Protein AF-A0A7V9H7I5-F1 (afdb_monomer_lite)

Ra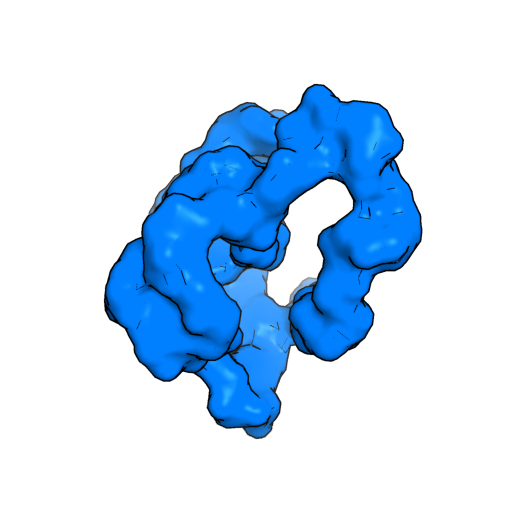dius of gyration: 14.76 Å; chains: 1; bounding box: 35×30×38 Å

Secondary structure (DSSP, 8-state):
-B-STTSSTTHHHHHHHHHHHHHHTT-----B---SSSTHHHHHHTT---------SSSBPPHHHHHHH-S-TTSBSSTTTTSTT-SGGG--HHHHHHHHHHHHHHHHHH--

Structure (mmCIF, N/CA/C/O backbone):
data_AF-A0A7V9H7I5-F1
#
_entry.id   AF-A0A7V9H7I5-F1
#
loop_
_atom_site.group_PDB
_atom_site.id
_atom_site.type_symbol
_atom_site.label_atom_id
_atom_site.label_alt_id
_atom_site.label_comp_id
_atom_site.label_asym_id
_atom_site.label_entity_id
_atom_site.label_seq_id
_atom_site.pdbx_PDB_ins_code
_atom_site.Cartn_x
_atom_site.Cartn_y
_atom_site.Cartn_z
_atom_site.occupancy
_atom_site.B_iso_or_equiv
_atom_site.auth_seq_id
_atom_site.auth_comp_id
_atom_site.auth_asym_id
_atom_site.auth_atom_id
_atom_site.pdbx_PDB_model_num
ATOM 1 N N . VAL A 1 1 ? 2.978 0.592 3.849 1.00 93.06 1 VAL A N 1
ATOM 2 C CA . VAL A 1 1 ? 1.760 1.033 4.567 1.00 93.06 1 VAL A CA 1
ATOM 3 C C . VAL A 1 1 ? 1.809 2.546 4.649 1.00 93.06 1 VAL A C 1
ATOM 5 O O . VAL A 1 1 ? 2.915 3.062 4.788 1.00 93.06 1 VAL A O 1
ATOM 8 N N . TYR A 1 2 ? 0.691 3.248 4.454 1.00 93.88 2 TYR A N 1
ATOM 9 C CA . TYR A 1 2 ? 0.672 4.703 4.632 1.00 93.88 2 TYR A CA 1
ATOM 10 C C . TYR A 1 2 ? 0.998 5.075 6.076 1.00 93.88 2 TYR A C 1
ATOM 12 O O . TYR A 1 2 ? 0.532 4.405 6.994 1.00 93.88 2 TYR A O 1
ATOM 20 N N . ASP A 1 3 ? 1.802 6.125 6.220 1.00 91.56 3 ASP A N 1
ATOM 21 C CA . ASP A 1 3 ? 2.126 6.745 7.503 1.00 91.56 3 ASP A CA 1
ATOM 22 C C . ASP A 1 3 ? 0.858 7.365 8.112 1.00 91.56 3 ASP A C 1
ATOM 24 O O . ASP A 1 3 ? 0.269 8.300 7.556 1.00 91.56 3 ASP A O 1
ATOM 28 N N . GLY A 1 4 ? 0.412 6.789 9.226 1.00 90.50 4 GLY A N 1
ATOM 29 C CA . GLY A 1 4 ? -0.766 7.204 9.967 1.00 90.50 4 GLY A CA 1
ATOM 30 C C . GLY A 1 4 ? -0.535 8.452 10.815 1.00 90.50 4 GLY A C 1
ATOM 31 O O . GLY A 1 4 ? -1.501 9.174 11.068 1.00 90.50 4 GLY A O 1
ATOM 32 N N . ALA A 1 5 ? 0.707 8.757 11.200 1.00 89.56 5 ALA A N 1
ATOM 33 C CA . ALA A 1 5 ? 1.046 9.964 11.954 1.00 89.56 5 ALA A CA 1
ATOM 34 C C . ALA A 1 5 ? 0.913 11.231 11.091 1.00 89.56 5 ALA A C 1
ATOM 36 O O . ALA A 1 5 ? 0.591 12.302 11.600 1.00 89.56 5 ALA A O 1
ATOM 37 N N . ALA A 1 6 ? 1.078 11.097 9.772 1.00 89.25 6 ALA A N 1
ATOM 38 C CA . ALA A 1 6 ? 0.832 12.160 8.795 1.00 89.25 6 ALA A CA 1
ATOM 39 C C . ALA A 1 6 ? -0.658 12.333 8.407 1.00 89.25 6 ALA A C 1
ATOM 41 O O . ALA A 1 6 ? -0.989 13.146 7.534 1.00 89.25 6 ALA A O 1
ATOM 42 N N . GLY A 1 7 ? -1.569 11.544 8.990 1.00 91.19 7 GLY A N 1
ATOM 43 C CA . GLY A 1 7 ? -3.008 11.590 8.718 1.00 91.19 7 GLY A CA 1
ATOM 44 C C . GLY A 1 7 ? -3.830 12.324 9.787 1.00 91.19 7 GLY A C 1
ATOM 45 O O . GLY A 1 7 ? -3.311 12.660 10.849 1.00 91.19 7 GLY A O 1
ATOM 46 N N . PRO A 1 8 ? -5.136 12.565 9.542 1.00 95.69 8 PRO A N 1
ATOM 47 C CA . PRO A 1 8 ? -6.049 13.050 10.576 1.00 95.69 8 PRO A CA 1
ATOM 48 C C . PRO A 1 8 ? -6.082 12.135 11.812 1.00 95.69 8 PRO A C 1
ATOM 50 O O . PRO A 1 8 ? -5.780 10.938 11.685 1.00 95.69 8 PRO A O 1
ATOM 53 N N . PRO A 1 9 ? -6.494 12.651 12.987 1.00 97.56 9 PRO A N 1
ATOM 54 C CA . PRO A 1 9 ? -6.575 11.875 14.223 1.00 97.56 9 PRO A CA 1
ATOM 55 C C . PRO A 1 9 ? -7.284 10.533 14.021 1.00 97.56 9 PRO A C 1
ATOM 57 O O . PRO A 1 9 ? -8.352 10.478 13.429 1.00 97.56 9 PRO A O 1
ATOM 60 N N . GLY A 1 10 ? -6.679 9.442 14.495 1.00 96.62 10 GLY A N 1
ATOM 61 C CA . GLY A 1 10 ? -7.185 8.076 14.305 1.00 96.62 10 GLY A CA 1
ATOM 62 C C . GLY A 1 10 ? -6.562 7.308 13.133 1.00 96.62 10 GLY A C 1
ATOM 63 O O . GLY A 1 10 ? -6.673 6.084 13.103 1.00 96.62 10 GLY A O 1
ATOM 64 N N . SER A 1 11 ? -5.843 7.972 12.221 1.00 97.06 11 SER A N 1
ATOM 65 C CA . SER A 1 11 ? -5.171 7.317 11.082 1.00 97.06 11 SER A CA 1
ATOM 66 C C . SER A 1 11 ? -4.100 6.312 11.532 1.00 97.06 11 SER A C 1
ATOM 68 O O . SER A 1 11 ? -3.976 5.241 10.937 1.00 97.06 11 SER A O 1
ATOM 70 N N . GLN A 1 12 ? -3.412 6.583 12.650 1.00 96.62 12 GLN A N 1
ATOM 71 C CA . GLN A 1 12 ? -2.466 5.640 13.264 1.00 96.62 12 GLN A CA 1
ATOM 72 C C . GLN A 1 12 ? -3.106 4.280 13.576 1.00 96.62 12 GLN A C 1
ATOM 74 O O . GLN A 1 12 ? -2.508 3.244 13.309 1.00 96.62 12 GLN A O 1
ATOM 79 N N . ARG A 1 13 ? -4.360 4.252 14.056 1.00 97.38 13 ARG A N 1
ATOM 80 C CA . ARG A 1 13 ? -5.056 2.983 14.341 1.00 97.38 13 ARG A CA 1
ATOM 81 C C . ARG A 1 13 ? -5.257 2.144 13.079 1.00 97.38 13 ARG A C 1
ATOM 83 O O . ARG A 1 13 ? -5.233 0.917 13.153 1.00 97.38 13 ARG A O 1
ATOM 90 N N . ILE A 1 14 ? -5.460 2.792 11.931 1.00 97.62 14 ILE A N 1
ATOM 91 C CA . ILE A 1 14 ? -5.611 2.112 10.641 1.00 97.62 14 ILE A CA 1
ATOM 92 C C . ILE A 1 14 ? -4.263 1.547 10.190 1.00 97.62 14 ILE A C 1
ATOM 94 O O . ILE A 1 14 ? -4.188 0.387 9.782 1.00 97.62 14 ILE A O 1
ATOM 98 N N . GLU A 1 15 ? -3.192 2.335 10.299 1.00 96.94 15 GLU A N 1
ATOM 99 C CA . GLU A 1 15 ? -1.834 1.860 10.030 1.00 96.94 15 GLU A CA 1
ATOM 100 C C . GLU A 1 15 ? -1.476 0.647 10.903 1.00 96.94 15 GLU A C 1
ATOM 102 O O . GLU A 1 15 ? -1.019 -0.374 10.380 1.00 96.94 15 GLU A O 1
ATOM 107 N N . ASP A 1 16 ? -1.726 0.724 12.210 1.00 97.38 16 ASP A N 1
ATOM 108 C CA . ASP A 1 16 ? -1.426 -0.345 13.162 1.00 97.38 16 ASP A CA 1
ATOM 109 C C . ASP A 1 16 ? -2.192 -1.629 12.827 1.00 97.38 16 ASP A C 1
ATOM 111 O O . ASP A 1 16 ? -1.615 -2.723 12.842 1.00 97.38 16 ASP A O 1
ATOM 115 N N . ALA A 1 17 ? -3.476 -1.506 12.467 1.00 97.94 17 ALA A N 1
ATOM 116 C CA . ALA A 1 17 ? -4.310 -2.631 12.056 1.00 97.94 17 ALA A CA 1
ATOM 117 C C . ALA A 1 17 ? -3.771 -3.312 10.787 1.00 97.94 17 ALA A C 1
ATOM 119 O O . ALA A 1 17 ? -3.678 -4.541 10.735 1.00 97.94 17 ALA A O 1
ATOM 120 N N . LEU A 1 18 ? -3.348 -2.530 9.789 1.00 98.19 18 LEU A N 1
ATOM 121 C CA . LEU A 1 18 ? -2.730 -3.051 8.567 1.00 98.19 18 LEU A CA 1
ATOM 122 C C . LEU A 1 18 ? -1.386 -3.734 8.863 1.00 98.19 18 LEU A C 1
ATOM 124 O O . LEU A 1 18 ? -1.124 -4.842 8.392 1.00 98.19 18 LEU A O 1
ATOM 128 N N . ARG A 1 19 ? -0.532 -3.110 9.682 1.00 97.94 19 ARG A N 1
ATOM 129 C CA . ARG A 1 19 ? 0.774 -3.665 10.078 1.00 97.94 19 ARG A CA 1
ATOM 130 C C . ARG A 1 19 ? 0.661 -4.927 10.919 1.00 97.94 19 ARG A C 1
ATOM 132 O O . ARG A 1 19 ? 1.571 -5.755 10.874 1.00 97.94 19 ARG A O 1
ATOM 139 N N . ALA A 1 20 ? -0.424 -5.092 11.674 1.00 98.00 20 ALA A N 1
ATOM 140 C CA . ALA A 1 20 ? -0.637 -6.269 12.507 1.00 98.00 20 ALA A CA 1
ATOM 141 C C . ALA A 1 20 ? -0.625 -7.563 11.683 1.00 98.00 20 ALA A C 1
ATOM 143 O O . ALA A 1 20 ? -0.009 -8.541 12.111 1.00 98.00 20 ALA A O 1
ATOM 144 N N . TYR A 1 21 ? -1.226 -7.550 10.487 1.00 97.81 21 TYR A N 1
ATOM 145 C CA . TYR A 1 21 ? -1.179 -8.689 9.568 1.00 97.81 21 TYR A CA 1
ATOM 146 C C . TYR A 1 21 ? 0.256 -9.011 9.145 1.00 97.81 21 TYR A C 1
ATOM 148 O O . TYR A 1 21 ? 0.718 -10.130 9.355 1.00 97.81 21 TYR A O 1
ATOM 156 N N . PHE A 1 22 ? 0.990 -8.029 8.612 1.00 97.94 22 PHE A N 1
ATOM 157 C CA . PHE A 1 22 ? 2.347 -8.259 8.109 1.00 97.94 22 PHE A CA 1
ATOM 158 C C . PHE A 1 22 ? 3.293 -8.738 9.212 1.00 97.94 22 PHE A C 1
ATOM 160 O O . PHE A 1 22 ? 4.058 -9.675 9.001 1.00 97.94 22 PHE A O 1
ATOM 167 N N . ARG A 1 23 ? 3.174 -8.179 10.425 1.00 98.00 23 ARG A N 1
ATOM 168 C CA . ARG A 1 23 ? 3.915 -8.655 11.599 1.00 98.00 23 ARG A CA 1
ATOM 169 C C . ARG A 1 23 ? 3.589 -10.116 11.920 1.00 98.00 23 ARG A C 1
ATOM 171 O O . ARG A 1 23 ? 4.508 -10.905 12.117 1.00 98.00 23 ARG A O 1
ATOM 178 N N . GLY A 1 24 ? 2.306 -10.484 11.953 1.00 97.81 24 GLY A N 1
ATOM 179 C CA . GLY A 1 24 ? 1.871 -11.863 12.204 1.00 97.81 24 GLY A CA 1
ATOM 180 C C . GLY A 1 24 ? 2.354 -12.846 11.133 1.00 97.81 24 GLY A C 1
ATOM 181 O O . GLY A 1 24 ? 2.781 -13.951 11.457 1.00 97.81 24 GLY A O 1
ATOM 182 N N . ALA A 1 25 ? 2.376 -12.409 9.875 1.00 97.00 25 ALA A N 1
ATOM 183 C CA . ALA A 1 25 ? 2.873 -13.174 8.735 1.00 97.00 25 ALA A CA 1
ATOM 184 C C . ALA A 1 25 ? 4.410 -13.175 8.606 1.00 97.00 25 ALA A C 1
ATOM 186 O O . ALA A 1 25 ? 4.939 -13.781 7.676 1.00 97.00 25 ALA A O 1
ATOM 187 N N . ARG A 1 26 ? 5.137 -12.499 9.513 1.00 96.81 26 ARG A N 1
ATOM 188 C CA . ARG A 1 26 ? 6.600 -12.296 9.447 1.00 96.81 26 ARG A CA 1
ATOM 189 C C . ARG A 1 26 ? 7.053 -11.683 8.116 1.00 96.81 26 ARG A C 1
ATOM 191 O O . ARG A 1 26 ? 8.134 -11.977 7.613 1.00 96.81 26 ARG A O 1
ATOM 198 N N . LEU A 1 27 ? 6.209 -10.827 7.551 1.00 96.31 27 LEU A N 1
ATOM 199 C CA . LEU A 1 27 ? 6.475 -10.079 6.336 1.00 96.31 27 LEU A CA 1
ATOM 200 C C . LEU A 1 27 ? 6.931 -8.676 6.701 1.00 96.31 27 LEU A C 1
ATOM 202 O O . LEU A 1 27 ? 6.285 -7.945 7.453 1.00 96.31 27 LEU A O 1
ATOM 206 N N . GLU A 1 28 ? 8.056 -8.285 6.131 1.00 95.00 28 GLU A N 1
ATOM 207 C CA . GLU A 1 28 ? 8.566 -6.946 6.318 1.00 95.00 28 GLU A CA 1
ATOM 208 C C . GLU A 1 28 ? 7.781 -5.933 5.475 1.00 95.00 28 GLU A C 1
ATOM 2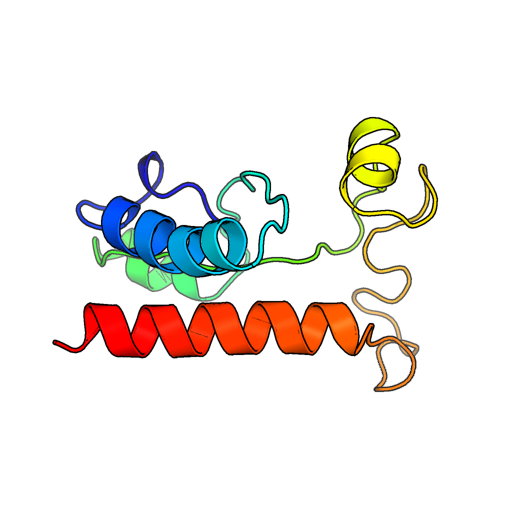10 O O . GLU A 1 28 ? 7.527 -6.150 4.292 1.00 95.00 28 GLU A O 1
ATOM 215 N N . VAL A 1 29 ? 7.439 -4.788 6.071 1.00 94.94 29 VAL A N 1
ATOM 216 C CA . VAL A 1 29 ? 6.800 -3.657 5.383 1.00 94.94 29 VAL A CA 1
ATOM 217 C C . VAL A 1 29 ? 7.440 -2.333 5.775 1.00 94.94 29 VAL A C 1
ATOM 219 O O . VAL A 1 29 ? 7.924 -2.146 6.896 1.00 94.94 29 VAL A O 1
ATOM 222 N N . GLY A 1 30 ? 7.452 -1.402 4.828 1.00 91.81 30 GLY A N 1
ATOM 223 C CA . GLY A 1 30 ? 7.941 -0.043 5.017 1.00 91.81 30 GLY A CA 1
ATOM 224 C C . GLY A 1 30 ? 6.808 0.970 5.042 1.00 91.81 30 GLY A C 1
ATOM 225 O O . GLY A 1 30 ? 5.702 0.712 4.547 1.00 91.81 30 GLY A O 1
ATOM 226 N N . GLU A 1 31 ? 7.125 2.136 5.585 1.00 88.50 31 GLU A N 1
ATOM 227 C CA . GLU A 1 31 ? 6.307 3.332 5.429 1.00 88.50 31 GLU A CA 1
ATOM 228 C C . GLU A 1 31 ? 6.366 3.797 3.986 1.00 88.50 31 GLU A C 1
ATOM 230 O O . GLU A 1 31 ? 7.381 3.678 3.290 1.00 88.50 31 GLU A O 1
ATOM 235 N N . THR A 1 32 ? 5.246 4.315 3.518 1.00 82.38 32 THR A N 1
ATOM 236 C CA . THR A 1 32 ? 5.199 5.057 2.275 1.00 82.38 32 THR A CA 1
ATOM 237 C C . THR A 1 32 ? 4.485 6.362 2.559 1.00 82.38 32 THR A C 1
ATOM 239 O O . THR A 1 32 ? 3.406 6.365 3.153 1.00 82.38 32 THR A O 1
ATOM 242 N N . GLY A 1 33 ? 5.128 7.469 2.188 1.00 74.31 33 GLY A N 1
ATOM 243 C CA . GLY A 1 33 ? 4.546 8.791 2.363 1.00 74.31 33 GLY A CA 1
ATOM 244 C C . GLY A 1 33 ? 3.182 8.855 1.686 1.00 74.31 33 GLY A C 1
ATOM 245 O O . GLY A 1 33 ? 2.989 8.301 0.595 1.00 74.31 33 GLY A O 1
ATOM 246 N N . ARG A 1 34 ? 2.236 9.512 2.352 1.00 66.81 34 ARG A N 1
ATOM 247 C CA . ARG A 1 34 ? 0.890 9.705 1.830 1.00 66.81 34 ARG A CA 1
ATOM 248 C C . ARG A 1 34 ? 0.975 10.567 0.570 1.00 66.81 34 ARG A C 1
ATOM 250 O O . ARG A 1 34 ? 1.621 11.611 0.572 1.00 66.81 34 ARG A O 1
ATOM 257 N N . ARG A 1 35 ? 0.409 10.083 -0.535 1.00 68.62 35 ARG A N 1
ATOM 258 C CA . ARG A 1 35 ? 0.423 10.793 -1.820 1.00 68.62 35 ARG A CA 1
ATOM 259 C C . ARG A 1 35 ? -0.977 11.313 -2.084 1.00 68.62 35 ARG A C 1
ATOM 261 O O . ARG A 1 35 ? -1.894 10.507 -2.180 1.00 68.62 35 ARG A O 1
ATOM 268 N N . ASP A 1 36 ? -1.113 12.614 -2.317 1.00 63.62 36 ASP A N 1
ATOM 269 C CA . ASP A 1 36 ? -2.407 13.248 -2.622 1.00 63.62 36 ASP A CA 1
ATOM 270 C C . ASP A 1 36 ? -3.046 12.769 -3.941 1.00 63.62 36 ASP A C 1
ATOM 272 O O . ASP A 1 36 ? -4.174 13.133 -4.257 1.00 63.62 36 ASP A O 1
ATOM 276 N N . GLY A 1 37 ? -2.345 11.938 -4.719 1.00 80.06 37 GLY A N 1
ATOM 277 C CA . GLY A 1 37 ? -2.807 11.389 -5.995 1.00 80.06 37 GLY A CA 1
ATOM 278 C C . GLY A 1 37 ? -3.696 10.143 -5.896 1.00 80.06 37 GLY A C 1
ATOM 279 O O . GLY A 1 37 ? -3.661 9.333 -6.816 1.00 80.06 37 GLY A O 1
ATOM 280 N N . SER A 1 38 ? -4.419 9.931 -4.794 1.00 92.06 38 SER A N 1
ATOM 281 C CA . SER A 1 38 ? -5.348 8.801 -4.613 1.00 92.06 38 SER A CA 1
ATOM 282 C C . SER A 1 38 ? -6.567 9.224 -3.779 1.00 92.06 38 SER A C 1
ATOM 284 O O . SER A 1 38 ? -6.549 10.263 -3.119 1.00 92.06 38 SER A O 1
ATOM 286 N N . ASP A 1 39 ? -7.638 8.429 -3.807 1.00 94.75 39 ASP A N 1
ATOM 287 C CA . ASP A 1 39 ? -8.980 8.804 -3.334 1.00 94.75 39 ASP A CA 1
ATOM 288 C C . ASP A 1 39 ? -9.061 9.138 -1.842 1.00 94.75 39 ASP A C 1
ATOM 290 O O . ASP A 1 39 ? -9.886 9.946 -1.422 1.00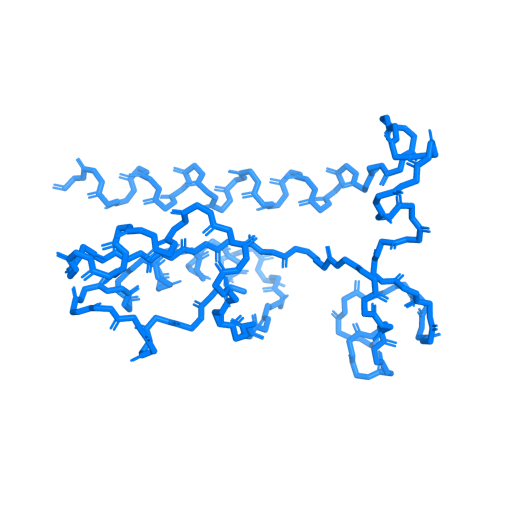 94.75 39 ASP A O 1
ATOM 294 N N . HIS A 1 40 ? -8.160 8.584 -1.028 1.00 93.88 40 HIS A N 1
ATOM 295 C CA . HIS A 1 40 ? -8.088 8.877 0.405 1.00 93.88 40 HIS A CA 1
ATOM 296 C C . HIS A 1 40 ? -7.838 10.368 0.712 1.00 93.88 40 HIS A C 1
ATOM 298 O O . HIS A 1 40 ? -8.108 10.822 1.824 1.00 93.88 40 HIS A O 1
ATOM 304 N N . ALA A 1 41 ? -7.332 11.145 -0.251 1.00 92.75 41 ALA A N 1
ATOM 305 C CA . ALA A 1 41 ? -6.997 12.550 -0.054 1.00 92.75 41 ALA A CA 1
ATOM 306 C C . ALA A 1 41 ? -8.226 13.431 0.250 1.00 92.75 41 ALA A C 1
ATOM 308 O O . ALA A 1 41 ? -8.125 14.356 1.054 1.00 92.75 41 ALA A O 1
ATOM 309 N N . SER A 1 42 ? -9.392 13.161 -0.350 1.00 94.50 42 SER A N 1
ATOM 310 C CA . SER A 1 42 ? -10.618 13.934 -0.077 1.00 94.50 42 SER A CA 1
ATOM 311 C C . SER A 1 42 ? -11.127 13.703 1.349 1.00 94.50 42 SER A C 1
ATOM 313 O O . SER A 1 42 ? -11.403 14.667 2.060 1.00 94.50 42 SER A O 1
ATOM 315 N N . PHE A 1 43 ? -11.147 12.446 1.797 1.00 96.44 43 PHE A N 1
ATOM 316 C CA . PHE A 1 43 ? -11.480 12.065 3.172 1.00 96.44 43 PHE A CA 1
ATOM 317 C C . PHE A 1 43 ? -10.514 12.695 4.177 1.00 96.44 43 PHE A C 1
ATOM 319 O O . PHE A 1 43 ? -10.941 13.295 5.162 1.00 96.44 43 PHE A O 1
ATOM 326 N N . ALA A 1 44 ? -9.211 12.642 3.887 1.00 94.75 44 ALA A N 1
ATOM 327 C CA . ALA A 1 44 ? -8.195 13.246 4.736 1.00 94.75 44 ALA A CA 1
ATOM 328 C C . ALA A 1 44 ? -8.382 14.761 4.902 1.00 94.75 44 ALA A C 1
ATOM 330 O O . ALA A 1 44 ? -8.270 15.270 6.015 1.00 94.75 44 ALA A O 1
ATOM 331 N N . ARG A 1 45 ? -8.690 15.481 3.811 1.00 94.38 45 ARG A N 1
ATOM 332 C CA . ARG A 1 45 ? -8.977 16.927 3.848 1.00 94.38 45 ARG A CA 1
ATOM 333 C C . ARG A 1 45 ? -10.231 17.263 4.652 1.00 94.38 45 ARG A C 1
ATOM 335 O O . ARG A 1 45 ? -10.302 18.343 5.221 1.00 94.38 45 ARG A O 1
ATOM 342 N N . ALA A 1 46 ? -11.184 16.338 4.729 1.00 97.38 46 ALA A N 1
ATOM 343 C CA . ALA A 1 46 ? -12.369 16.459 5.573 1.00 97.38 46 ALA A CA 1
ATOM 344 C C . ALA A 1 46 ? -12.121 16.052 7.042 1.00 97.38 46 ALA A C 1
ATOM 346 O O . ALA A 1 46 ? -13.064 15.996 7.825 1.00 97.38 46 ALA A O 1
ATOM 347 N N . GLY A 1 47 ? -10.879 15.739 7.430 1.00 96.69 47 GLY A N 1
ATOM 348 C CA . GLY A 1 47 ? -10.537 15.320 8.792 1.00 96.69 47 GLY A CA 1
ATOM 349 C C . GLY A 1 47 ? -10.895 13.868 9.119 1.00 96.69 47 GLY A C 1
ATOM 350 O O . GLY A 1 47 ? -10.790 13.462 10.274 1.00 96.69 47 GLY A O 1
ATOM 351 N N . ILE A 1 48 ? -11.291 13.070 8.125 1.00 97.88 48 ILE A N 1
ATOM 352 C CA . ILE A 1 48 ? -11.638 11.661 8.321 1.00 97.88 48 ILE A CA 1
ATOM 353 C C . ILE A 1 48 ? -10.341 10.836 8.405 1.00 97.88 48 ILE A C 1
ATOM 355 O O . ILE A 1 48 ? -9.454 11.015 7.562 1.00 97.88 48 ILE A O 1
ATOM 359 N N . PRO A 1 49 ? -10.199 9.928 9.391 1.00 97.12 49 PRO A N 1
ATOM 360 C CA . PRO A 1 49 ? -9.033 9.060 9.491 1.00 97.12 49 PRO A CA 1
ATOM 361 C C . PRO A 1 49 ? -8.876 8.197 8.236 1.00 97.12 49 PRO A C 1
ATOM 363 O O . PRO A 1 49 ? -9.843 7.603 7.760 1.00 97.12 49 PRO A O 1
ATOM 366 N N . VAL A 1 50 ? -7.654 8.082 7.718 1.00 96.25 50 VAL A N 1
ATOM 367 C CA . VAL A 1 50 ? -7.367 7.271 6.526 1.00 96.25 50 VAL A CA 1
ATOM 368 C C . VAL A 1 50 ? -6.102 6.443 6.705 1.00 96.25 50 VAL A C 1
ATOM 370 O O . VAL A 1 50 ? -5.207 6.793 7.465 1.00 96.25 50 VAL A O 1
ATOM 373 N N . GLY A 1 51 ? -6.002 5.359 5.947 1.00 95.44 51 GLY A N 1
ATOM 374 C CA . GLY A 1 51 ? -4.801 4.540 5.841 1.00 95.44 51 GLY A CA 1
ATOM 375 C C . GLY A 1 51 ? -4.815 3.770 4.528 1.00 95.44 51 GLY A C 1
ATOM 376 O O . GLY A 1 51 ? -5.702 3.963 3.698 1.00 95.44 51 GLY A O 1
ATOM 377 N N . GLY A 1 52 ? -3.817 2.919 4.306 1.00 95.81 52 GLY A N 1
ATOM 378 C CA . GLY A 1 52 ? -3.765 2.152 3.067 1.00 95.81 52 GLY A CA 1
ATOM 379 C C . GLY A 1 52 ? -2.462 1.413 2.817 1.00 95.81 52 GLY A C 1
ATOM 380 O O . GLY A 1 52 ? -1.465 1.537 3.540 1.00 95.81 52 GLY A O 1
ATOM 381 N N . LEU A 1 53 ? -2.499 0.618 1.754 1.00 96.50 53 LEU A N 1
ATOM 382 C CA . LEU A 1 53 ? -1.404 -0.207 1.275 1.00 96.50 53 LEU A CA 1
ATOM 383 C C . LEU A 1 53 ? -1.021 0.217 -0.139 1.00 96.50 53 LEU A C 1
ATOM 385 O O . LEU A 1 53 ? -1.858 0.643 -0.925 1.00 96.50 53 LEU A O 1
ATOM 389 N N . PHE A 1 54 ? 0.263 0.088 -0.461 1.00 95.62 54 PHE A N 1
ATOM 390 C CA . PHE A 1 54 ? 0.792 0.432 -1.773 1.00 95.62 54 PHE A CA 1
ATOM 391 C C . PHE A 1 54 ? 2.016 -0.434 -2.071 1.00 95.62 54 PHE A C 1
ATOM 393 O O . PHE A 1 54 ? 2.951 -0.476 -1.268 1.00 95.62 54 PHE A O 1
ATOM 400 N N . SER A 1 55 ? 2.002 -1.139 -3.203 1.00 95.12 55 SER A N 1
ATOM 401 C CA . SER A 1 55 ? 3.109 -1.989 -3.670 1.00 95.12 55 SER A CA 1
ATOM 402 C C . SER A 1 55 ? 4.129 -1.223 -4.519 1.00 95.12 55 SER A C 1
ATOM 404 O O . SER A 1 55 ? 5.266 -1.672 -4.671 1.00 95.12 55 SER A O 1
ATOM 406 N N . GLY A 1 56 ? 3.758 -0.045 -5.029 1.00 94.06 56 GLY A N 1
ATOM 407 C CA . GLY A 1 56 ? 4.611 0.798 -5.857 1.00 94.06 56 GLY A CA 1
ATOM 408 C C . GLY A 1 56 ? 3.982 1.178 -7.195 1.00 94.06 56 GLY A C 1
ATOM 4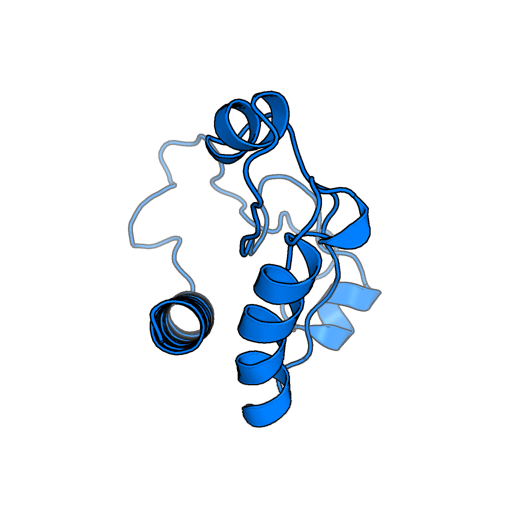09 O O . GLY A 1 56 ? 2.881 0.768 -7.525 1.00 94.06 56 GLY A O 1
ATOM 410 N N . ALA A 1 57 ? 4.703 2.012 -7.943 1.00 94.88 57 ALA A N 1
ATOM 411 C CA . ALA A 1 57 ? 4.351 2.448 -9.296 1.00 94.88 57 ALA A CA 1
ATOM 412 C C . ALA A 1 57 ? 5.659 2.651 -10.091 1.00 94.88 57 ALA A C 1
ATOM 414 O O . ALA A 1 57 ? 6.620 1.898 -9.932 1.00 94.88 57 ALA A O 1
ATOM 415 N N . LYS A 1 58 ? 5.779 3.745 -10.851 1.00 94.12 58 LYS A N 1
ATOM 416 C CA . LYS A 1 58 ? 6.971 4.088 -11.653 1.00 94.12 58 LYS A CA 1
ATOM 417 C C . LYS A 1 58 ? 8.307 4.229 -10.896 1.00 94.12 58 LYS A C 1
ATOM 419 O O . LYS A 1 58 ? 9.362 4.238 -11.529 1.00 94.12 58 LYS A O 1
ATOM 424 N N . THR A 1 59 ? 8.301 4.403 -9.570 1.00 94.19 59 THR A N 1
ATOM 425 C CA . THR A 1 59 ? 9.533 4.589 -8.776 1.00 94.19 59 THR A CA 1
ATOM 426 C C . THR A 1 59 ? 10.426 3.350 -8.864 1.00 94.19 59 THR A C 1
ATOM 428 O O . THR A 1 59 ? 9.933 2.227 -8.835 1.00 94.19 59 THR A O 1
ATOM 431 N N . ARG A 1 60 ? 11.747 3.540 -8.951 1.00 97.12 60 ARG A N 1
ATOM 432 C CA . ARG A 1 60 ? 12.706 2.429 -9.015 1.00 97.12 60 ARG A CA 1
ATOM 433 C C . ARG A 1 60 ? 12.927 1.806 -7.638 1.00 97.12 60 ARG A C 1
ATOM 435 O O . ARG A 1 60 ? 13.147 2.522 -6.664 1.00 97.12 60 ARG A O 1
ATOM 442 N N . LYS A 1 61 ? 12.930 0.473 -7.581 1.00 96.88 61 LYS A N 1
ATOM 443 C CA . LYS A 1 61 ? 13.253 -0.309 -6.388 1.00 96.88 61 LYS A CA 1
ATOM 444 C C . LYS A 1 61 ? 14.693 -0.034 -5.955 1.00 96.88 61 LYS A C 1
ATOM 446 O O . LYS A 1 61 ? 15.620 -0.187 -6.753 1.00 96.88 61 LYS A O 1
ATOM 451 N N . THR A 1 62 ? 14.900 0.349 -4.700 1.00 97.00 62 THR A N 1
ATOM 452 C CA . THR A 1 62 ? 16.249 0.568 -4.154 1.00 97.00 62 THR A CA 1
ATOM 453 C C . THR A 1 62 ? 16.949 -0.758 -3.848 1.00 97.00 62 THR A C 1
ATOM 455 O O . THR A 1 62 ? 16.308 -1.804 -3.732 1.00 97.00 62 THR A O 1
ATOM 458 N N . ALA A 1 63 ? 18.271 -0.732 -3.662 1.00 98.06 63 ALA A N 1
ATOM 459 C CA . ALA A 1 63 ? 19.016 -1.918 -3.231 1.00 98.06 63 ALA A CA 1
ATOM 460 C C . ALA A 1 63 ? 18.533 -2.444 -1.866 1.00 98.06 63 ALA A C 1
ATOM 462 O O . ALA A 1 63 ? 18.409 -3.651 -1.680 1.00 98.06 63 ALA A O 1
ATOM 463 N N . ALA A 1 64 ? 18.195 -1.546 -0.934 1.00 96.19 64 ALA A N 1
ATOM 464 C CA . ALA A 1 64 ? 17.634 -1.922 0.363 1.00 96.19 64 ALA A CA 1
ATOM 465 C C . ALA A 1 64 ? 16.265 -2.605 0.217 1.00 96.19 64 ALA A C 1
ATOM 467 O O . ALA A 1 64 ? 16.045 -3.659 0.802 1.00 96.19 64 ALA A O 1
ATOM 468 N N . GLN A 1 65 ? 15.376 -2.065 -0.621 1.00 95.88 65 GLN A N 1
ATOM 469 C CA . GLN A 1 65 ? 14.077 -2.685 -0.900 1.00 95.88 65 GLN A CA 1
ATOM 470 C C . GLN A 1 65 ? 14.212 -4.035 -1.611 1.00 95.88 65 GLN A C 1
ATOM 472 O O . GLN A 1 65 ? 13.423 -4.933 -1.346 1.00 95.88 65 GLN A O 1
ATOM 477 N N . ALA A 1 66 ? 15.190 -4.197 -2.507 1.00 96.88 66 ALA A N 1
ATOM 478 C CA . ALA A 1 66 ? 15.445 -5.477 -3.164 1.00 96.88 66 ALA A CA 1
ATOM 479 C C . ALA A 1 66 ? 15.947 -6.540 -2.176 1.00 96.88 66 ALA A C 1
ATOM 481 O O . ALA A 1 66 ? 15.481 -7.672 -2.232 1.00 96.88 66 ALA A O 1
ATOM 482 N N . ARG A 1 67 ? 16.821 -6.174 -1.227 1.00 96.12 67 ARG A N 1
ATOM 483 C CA . ARG A 1 67 ? 17.223 -7.073 -0.130 1.00 96.12 67 ARG A CA 1
ATOM 484 C C . ARG A 1 67 ? 16.043 -7.450 0.766 1.00 96.12 67 ARG A C 1
ATOM 486 O O . ARG A 1 67 ? 15.918 -8.603 1.146 1.00 96.12 67 ARG A O 1
ATOM 493 N N . ARG A 1 68 ? 15.180 -6.478 1.072 1.00 94.50 68 ARG A N 1
ATOM 494 C CA . ARG A 1 68 ? 14.059 -6.630 2.008 1.00 94.50 68 ARG A CA 1
ATOM 495 C C . ARG A 1 68 ? 12.873 -7.410 1.435 1.00 94.50 68 ARG A C 1
ATOM 497 O O . ARG A 1 68 ? 12.269 -8.219 2.123 1.00 94.50 68 ARG A O 1
ATOM 504 N N . TYR A 1 69 ? 12.520 -7.143 0.180 1.00 94.38 69 TYR A N 1
ATOM 505 C CA . TYR A 1 69 ? 11.278 -7.622 -0.442 1.00 94.38 69 TYR A CA 1
ATOM 506 C C . TYR A 1 69 ? 11.517 -8.531 -1.658 1.00 94.38 69 TYR A C 1
ATOM 508 O O . TYR A 1 69 ? 10.562 -8.979 -2.293 1.00 94.38 69 TYR A O 1
ATOM 516 N N . GLY A 1 70 ? 12.776 -8.757 -2.038 1.00 94.06 70 GLY A N 1
ATOM 517 C CA . GLY A 1 70 ? 13.147 -9.431 -3.279 1.00 94.06 70 GLY A CA 1
ATOM 518 C C . GLY A 1 70 ? 12.956 -8.571 -4.536 1.00 94.06 70 GLY A C 1
ATOM 519 O O . GLY A 1 70 ? 12.665 -7.365 -4.496 1.00 94.06 70 GLY A O 1
ATOM 520 N N . GLY A 1 71 ? 13.102 -9.212 -5.695 1.00 94.44 71 GLY A N 1
ATOM 521 C CA . GLY A 1 71 ? 13.097 -8.560 -7.005 1.00 94.44 71 GLY A CA 1
ATOM 522 C C . GLY A 1 71 ? 14.427 -7.875 -7.338 1.00 94.44 71 GLY A C 1
ATOM 523 O O . GLY A 1 71 ? 15.439 -8.074 -6.670 1.00 94.44 71 GLY A O 1
ATOM 524 N N . ARG A 1 72 ? 14.439 -7.057 -8.397 1.00 96.75 72 ARG A N 1
ATOM 525 C CA . ARG A 1 72 ? 15.668 -6.448 -8.932 1.00 96.75 72 ARG A CA 1
ATOM 526 C C . ARG A 1 72 ? 15.755 -4.957 -8.612 1.00 96.75 72 ARG A C 1
ATOM 528 O O . ARG A 1 72 ? 14.887 -4.182 -9.014 1.00 96.75 72 ARG A O 1
ATOM 535 N N . ALA A 1 73 ? 16.834 -4.547 -7.947 1.00 98.06 73 ALA A N 1
ATOM 536 C CA . ALA A 1 73 ? 17.138 -3.134 -7.728 1.00 98.06 73 ALA A CA 1
ATOM 537 C C . ALA A 1 73 ? 17.274 -2.373 -9.062 1.00 98.06 73 ALA A C 1
ATOM 539 O O . ALA A 1 73 ? 17.681 -2.928 -10.084 1.00 98.06 73 ALA A O 1
ATOM 540 N N . GLY A 1 74 ? 16.896 -1.097 -9.068 1.00 97.88 74 GLY A N 1
ATOM 541 C CA . GLY A 1 74 ? 16.933 -0.226 -10.244 1.00 97.88 74 GLY A CA 1
ATOM 542 C C . GLY A 1 74 ? 15.790 -0.439 -11.245 1.00 97.88 74 GLY A C 1
ATOM 543 O O . GLY A 1 74 ? 15.591 0.409 -12.120 1.00 97.88 74 GLY A O 1
ATOM 544 N N . ARG A 1 75 ? 14.994 -1.513 -11.132 1.00 97.25 75 ARG A N 1
ATOM 545 C CA . ARG A 1 75 ? 13.753 -1.672 -11.910 1.00 97.25 75 ARG A CA 1
ATOM 546 C C . ARG A 1 75 ? 12.613 -0.851 -11.292 1.00 97.25 75 ARG A C 1
ATOM 548 O O . ARG A 1 75 ? 12.592 -0.722 -10.069 1.00 97.25 75 ARG A O 1
ATOM 555 N N . PRO A 1 76 ? 11.689 -0.286 -12.094 1.00 97.50 76 PRO A N 1
ATOM 556 C CA . PRO A 1 76 ? 10.434 0.255 -11.571 1.00 97.50 76 PRO A CA 1
ATOM 557 C C . PRO A 1 76 ? 9.707 -0.787 -10.712 1.00 97.50 76 PRO A C 1
ATOM 559 O O . PRO A 1 76 ? 9.812 -1.979 -10.999 1.00 97.50 76 PRO A O 1
ATOM 562 N N . LEU A 1 77 ? 9.003 -0.345 -9.669 1.00 96.31 77 LEU A N 1
ATOM 563 C CA . LEU A 1 77 ? 8.155 -1.226 -8.858 1.00 96.31 77 LEU A CA 1
ATOM 564 C C . LEU A 1 77 ? 6.992 -1.783 -9.689 1.00 96.31 77 LEU A C 1
ATOM 566 O O . LEU A 1 77 ? 6.659 -2.951 -9.537 1.00 96.31 77 LEU A O 1
ATOM 570 N N . ASP A 1 78 ? 6.472 -0.972 -10.611 1.00 97.69 78 ASP A N 1
ATOM 571 C CA . ASP A 1 78 ? 5.595 -1.384 -11.702 1.00 97.69 78 ASP A CA 1
ATOM 572 C C . ASP A 1 78 ? 6.152 -0.835 -13.038 1.00 97.69 78 ASP A C 1
ATOM 574 O O . ASP A 1 78 ? 6.189 0.388 -13.239 1.00 97.69 78 ASP A O 1
ATOM 578 N N . PRO A 1 79 ? 6.652 -1.698 -13.944 1.00 97.12 79 PRO A N 1
ATOM 579 C CA . PRO A 1 79 ? 7.170 -1.288 -15.250 1.00 97.12 79 PRO A CA 1
ATOM 580 C C . PRO A 1 79 ? 6.076 -0.913 -16.264 1.00 97.12 79 PRO A C 1
ATOM 582 O O . PRO A 1 79 ? 6.400 -0.278 -17.273 1.00 97.12 79 PRO A O 1
ATOM 585 N N . CYS A 1 80 ? 4.820 -1.281 -16.004 1.00 98.31 80 CYS A N 1
ATOM 586 C CA . CYS A 1 80 ? 3.666 -1.034 -16.864 1.00 98.31 80 CYS A CA 1
ATOM 587 C C . CYS A 1 80 ? 2.738 0.075 -16.353 1.00 98.31 80 CYS A C 1
ATOM 589 O O . CYS A 1 80 ? 1.758 0.371 -17.026 1.00 98.31 80 CYS A O 1
ATOM 591 N N . TYR A 1 81 ? 3.079 0.760 -15.257 1.00 97.44 81 TYR A N 1
ATOM 592 C CA . TYR A 1 81 ? 2.303 1.885 -14.725 1.00 97.44 81 TYR A CA 1
ATOM 593 C C . TYR A 1 81 ? 1.882 2.888 -15.820 1.00 97.44 81 TYR A C 1
ATOM 595 O O . TYR A 1 81 ? 2.743 3.531 -16.435 1.00 97.44 81 TYR A O 1
ATOM 603 N N . HIS A 1 82 ? 0.567 3.034 -16.037 1.00 97.25 82 HIS A N 1
ATOM 604 C CA . HIS A 1 82 ? -0.061 3.861 -17.088 1.00 97.25 82 HIS A CA 1
ATOM 605 C C . HIS A 1 82 ? 0.372 3.500 -18.525 1.00 97.25 82 HIS A C 1
ATOM 607 O O . HIS A 1 82 ? 0.561 4.373 -19.375 1.00 97.25 82 HIS A O 1
ATOM 613 N N . ARG A 1 83 ? 0.567 2.212 -18.816 1.00 98.12 83 ARG A N 1
ATOM 614 C CA . ARG A 1 83 ? 0.919 1.705 -20.150 1.00 98.12 83 ARG A CA 1
ATOM 615 C C . ARG A 1 83 ? -0.037 0.593 -20.556 1.00 98.12 83 ARG A C 1
ATOM 617 O O . ARG A 1 83 ? -0.616 -0.073 -19.713 1.00 98.12 83 ARG A O 1
ATOM 624 N N . ALA A 1 84 ? -0.118 0.323 -21.857 1.00 98.38 84 ALA A N 1
ATOM 625 C CA . ALA A 1 84 ? -0.980 -0.730 -22.402 1.00 98.38 84 ALA A CA 1
ATOM 626 C C . ALA A 1 84 ? -0.652 -2.149 -21.892 1.00 98.38 84 ALA A C 1
ATOM 628 O O . ALA A 1 84 ? -1.488 -3.039 -21.986 1.00 98.38 84 ALA A O 1
ATOM 629 N N . CYS A 1 85 ? 0.555 -2.374 -21.357 1.00 98.25 85 CYS A N 1
ATOM 630 C CA . CYS A 1 85 ? 0.935 -3.658 -20.768 1.00 98.25 85 CYS A CA 1
ATOM 631 C C . CYS A 1 85 ? 0.424 -3.866 -19.332 1.00 98.25 85 CYS A C 1
ATOM 633 O O . CYS A 1 85 ? 0.644 -4.947 -18.783 1.00 98.25 85 CYS A O 1
ATOM 635 N N . ASP A 1 86 ? -0.259 -2.879 -18.735 1.00 98.38 86 ASP A N 1
ATOM 636 C CA . ASP A 1 86 ? -0.915 -3.014 -17.431 1.00 98.38 86 ASP A CA 1
ATOM 637 C C . ASP A 1 86 ? -2.171 -3.885 -17.555 1.00 98.38 86 ASP A C 1
ATOM 639 O O . ASP A 1 86 ? -3.297 -3.430 -17.744 1.00 98.38 86 ASP A O 1
ATOM 643 N N . THR A 1 87 ? -1.925 -5.187 -17.562 1.00 98.44 87 THR A N 1
ATOM 644 C CA . THR A 1 87 ? -2.910 -6.250 -17.740 1.00 98.44 87 THR A CA 1
ATOM 645 C C . THR A 1 87 ? -2.764 -7.245 -16.593 1.00 98.44 87 THR A C 1
ATOM 647 O O . THR A 1 87 ? -1.833 -7.157 -15.792 1.00 98.44 87 THR A O 1
ATOM 650 N N . VAL A 1 88 ? -3.615 -8.271 -16.544 1.00 98.00 88 VAL A N 1
ATOM 651 C CA . VAL A 1 88 ? -3.495 -9.356 -15.551 1.00 98.00 88 VAL A CA 1
ATOM 652 C C . VAL A 1 88 ? -2.132 -10.064 -15.574 1.00 98.00 88 VAL A C 1
ATOM 654 O O . VAL A 1 88 ? -1.723 -10.633 -14.567 1.00 98.00 88 VAL A O 1
ATOM 657 N N . ALA A 1 89 ? -1.392 -9.985 -16.686 1.00 97.94 89 ALA A N 1
ATOM 658 C CA . ALA A 1 89 ? -0.039 -10.527 -16.791 1.00 97.94 89 ALA A CA 1
ATOM 659 C C . ALA A 1 89 ? 1.014 -9.731 -15.988 1.00 97.94 89 ALA A C 1
ATOM 661 O O . ALA A 1 89 ? 2.103 -10.244 -15.746 1.00 97.94 89 ALA A O 1
ATOM 662 N N . ASN A 1 90 ? 0.712 -8.497 -15.567 1.00 97.81 90 ASN A N 1
ATOM 663 C CA . ASN A 1 90 ? 1.603 -7.628 -14.785 1.00 97.81 90 ASN A CA 1
ATOM 664 C C . ASN A 1 90 ? 1.358 -7.726 -13.261 1.00 97.81 90 ASN A C 1
ATOM 666 O O . ASN A 1 90 ? 1.860 -6.911 -12.489 1.00 97.81 90 ASN A O 1
ATOM 670 N N . VAL A 1 91 ? 0.585 -8.716 -12.802 1.00 98.06 91 VAL A N 1
ATOM 671 C CA . VAL A 1 91 ? 0.235 -8.880 -11.384 1.00 98.06 91 VAL A CA 1
ATOM 672 C C . VAL A 1 91 ? 1.147 -9.904 -10.705 1.00 98.06 91 VAL A C 1
ATOM 674 O O . VAL A 1 91 ? 1.193 -11.069 -11.092 1.00 98.06 91 VAL A O 1
ATOM 677 N N . ASP A 1 92 ? 1.813 -9.499 -9.620 1.00 97.50 92 ASP A N 1
ATOM 678 C CA . ASP A 1 92 ? 2.411 -10.442 -8.665 1.00 97.50 92 ASP A CA 1
ATOM 679 C C . ASP A 1 92 ? 1.303 -10.969 -7.737 1.00 97.50 92 ASP A C 1
ATOM 681 O O . ASP A 1 92 ? 0.847 -10.277 -6.822 1.00 97.50 92 ASP A O 1
ATOM 685 N N . THR A 1 93 ? 0.846 -12.198 -7.986 1.00 98.19 93 THR A N 1
ATOM 686 C CA . THR A 1 93 ? -0.276 -12.815 -7.258 1.00 98.19 93 THR A CA 1
ATOM 687 C C . THR A 1 93 ? 0.023 -13.058 -5.780 1.00 98.19 93 THR A C 1
ATOM 689 O O . THR A 1 93 ? -0.892 -13.028 -4.956 1.00 98.19 93 THR A O 1
ATOM 692 N N . ARG A 1 94 ? 1.295 -13.232 -5.406 1.00 97.06 94 ARG A N 1
ATOM 693 C CA . ARG A 1 94 ? 1.700 -13.366 -4.002 1.00 97.06 94 ARG A CA 1
ATOM 694 C C . ARG A 1 94 ? 1.562 -12.032 -3.278 1.00 97.06 94 ARG A C 1
ATOM 696 O O . ARG A 1 94 ? 1.030 -11.999 -2.172 1.00 97.06 94 ARG A O 1
ATOM 703 N N . VAL A 1 95 ? 2.009 -10.937 -3.895 1.00 97.31 95 VAL A N 1
ATOM 704 C CA . VAL A 1 95 ? 1.823 -9.591 -3.328 1.00 97.31 95 VAL A CA 1
ATOM 705 C C . VAL A 1 95 ? 0.338 -9.239 -3.270 1.00 97.31 95 VA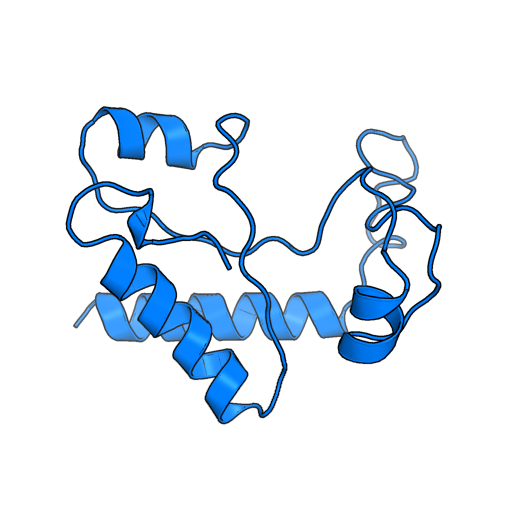L A C 1
ATOM 707 O O . VAL A 1 95 ? -0.107 -8.720 -2.251 1.00 97.31 95 VAL A O 1
ATOM 710 N N . LEU A 1 96 ? -0.439 -9.567 -4.309 1.00 98.44 96 LEU A N 1
ATOM 711 C CA . LEU A 1 96 ? -1.890 -9.366 -4.305 1.00 98.44 96 LEU A CA 1
ATOM 712 C C . LEU A 1 96 ? -2.543 -10.039 -3.088 1.00 98.44 96 LEU A C 1
ATOM 714 O O . LEU A 1 96 ? -3.219 -9.357 -2.325 1.00 98.44 96 LEU A O 1
ATOM 718 N N . GLY A 1 97 ? -2.271 -11.329 -2.854 1.00 98.50 97 GLY A N 1
ATOM 719 C CA . GLY A 1 97 ? -2.817 -12.061 -1.706 1.00 98.50 97 GLY A CA 1
ATOM 720 C C . G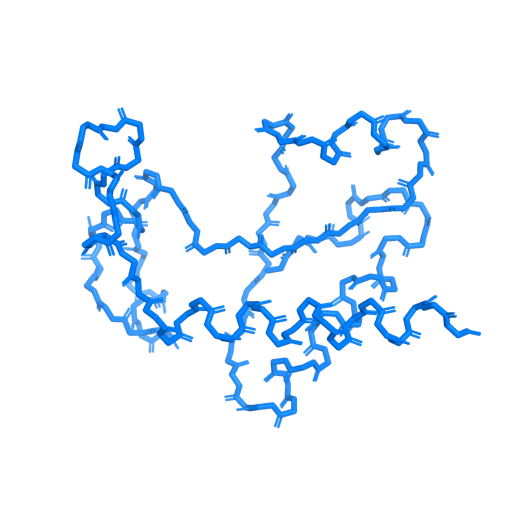LY A 1 97 ? -2.451 -11.428 -0.360 1.00 98.50 97 GLY A C 1
ATOM 721 O O . GLY A 1 97 ? -3.324 -11.179 0.466 1.00 98.50 97 GLY A O 1
ATOM 722 N N . GLN A 1 98 ? -1.181 -11.059 -0.170 1.00 98.00 98 GLN A N 1
ATOM 723 C CA . GLN A 1 98 ? -0.718 -10.411 1.065 1.00 98.00 98 GLN A CA 1
ATOM 724 C C . GLN A 1 98 ? -1.426 -9.073 1.332 1.00 98.00 98 GLN A C 1
ATOM 726 O O . GLN A 1 98 ? -1.776 -8.763 2.471 1.00 98.00 98 GLN A O 1
ATOM 731 N N . MET A 1 99 ? -1.639 -8.267 0.288 1.00 98.19 99 MET A N 1
ATOM 732 C CA . MET A 1 99 ? -2.321 -6.975 0.407 1.00 98.19 99 MET A CA 1
ATOM 733 C C . MET A 1 99 ? -3.823 -7.148 0.660 1.00 98.19 99 MET A C 1
ATOM 735 O O . MET A 1 99 ? -4.394 -6.417 1.474 1.00 98.19 99 MET A O 1
ATOM 739 N N . SER A 1 100 ? -4.456 -8.122 0.002 1.00 98.62 100 SER A N 1
ATOM 740 C CA . SER A 1 100 ? -5.864 -8.467 0.210 1.00 98.62 100 SER A CA 1
ATOM 741 C C . SER A 1 100 ? -6.121 -8.957 1.635 1.00 98.62 100 SER A C 1
ATOM 743 O O . SER A 1 100 ? -7.016 -8.435 2.299 1.00 98.62 100 SER A O 1
ATOM 745 N N . ASP A 1 101 ? -5.301 -9.875 2.147 1.00 98.56 101 ASP A N 1
ATOM 746 C CA . ASP A 1 101 ? -5.439 -10.404 3.506 1.00 98.56 101 ASP A CA 1
ATOM 747 C C . ASP A 1 101 ? -5.249 -9.315 4.570 1.00 98.56 101 ASP A C 1
ATOM 749 O O . ASP A 1 101 ? -6.044 -9.204 5.508 1.00 98.56 101 ASP A O 1
ATOM 753 N N . ALA A 1 102 ? -4.215 -8.478 4.418 1.00 98.31 102 ALA A N 1
ATOM 754 C CA . ALA A 1 102 ? -3.970 -7.347 5.308 1.00 98.31 102 ALA A CA 1
ATOM 755 C C . ALA A 1 102 ? -5.172 -6.396 5.356 1.00 98.31 102 ALA A C 1
ATOM 757 O O . ALA A 1 102 ? -5.590 -5.966 6.434 1.00 98.31 102 ALA A O 1
ATOM 758 N N . THR A 1 103 ? -5.752 -6.105 4.189 1.00 98.44 103 THR A N 1
ATOM 759 C CA . THR A 1 103 ? -6.928 -5.239 4.057 1.00 98.44 103 THR A CA 1
ATOM 760 C C . THR A 1 103 ? -8.145 -5.863 4.736 1.00 98.44 103 THR A C 1
ATOM 762 O O . THR A 1 103 ? -8.764 -5.222 5.586 1.00 98.44 103 THR A O 1
ATOM 765 N N . ALA A 1 104 ? -8.453 -7.130 4.442 1.00 98.38 104 ALA A N 1
ATOM 766 C CA . ALA A 1 104 ? -9.576 -7.841 5.051 1.00 98.38 104 ALA A CA 1
ATOM 767 C C . ALA A 1 104 ? -9.445 -7.909 6.580 1.00 98.38 104 ALA A C 1
ATOM 769 O O . ALA A 1 104 ? -10.413 -7.675 7.316 1.00 98.38 104 ALA A O 1
ATOM 770 N N . ARG A 1 105 ? -8.231 -8.175 7.081 1.00 97.94 105 ARG A N 1
ATOM 771 C CA . ARG A 1 105 ? -7.964 -8.244 8.518 1.00 97.94 105 ARG A CA 1
ATOM 772 C C . ARG A 1 105 ? -8.131 -6.889 9.198 1.00 97.94 105 ARG A C 1
ATOM 774 O O . ARG A 1 105 ? -8.715 -6.851 10.281 1.00 97.94 105 ARG A O 1
ATOM 781 N N . ALA A 1 106 ? -7.652 -5.811 8.577 1.00 98.12 106 ALA A N 1
ATOM 782 C CA . ALA A 1 106 ? -7.785 -4.458 9.107 1.00 98.12 106 ALA A CA 1
ATOM 783 C C . ALA A 1 106 ? -9.248 -4.001 9.141 1.00 98.12 106 ALA A C 1
ATOM 785 O O . ALA A 1 106 ? -9.710 -3.554 10.187 1.00 98.12 106 ALA A O 1
ATOM 786 N N . VAL A 1 107 ? -10.001 -4.193 8.051 1.00 97.94 107 VAL A N 1
ATOM 787 C CA . VAL A 1 107 ? -11.439 -3.867 8.000 1.00 97.94 107 VAL A CA 1
ATOM 788 C C . VAL A 1 107 ? -12.199 -4.615 9.096 1.00 97.94 107 VAL A C 1
ATOM 790 O O . VAL A 1 107 ? -12.931 -4.001 9.867 1.00 97.94 107 VAL A O 1
ATOM 793 N N . THR A 1 108 ? -11.957 -5.920 9.243 1.00 97.75 108 THR A N 1
ATOM 794 C CA . THR A 1 108 ? -12.602 -6.735 10.287 1.00 97.75 108 THR A CA 1
ATOM 795 C C . THR A 1 108 ? -12.253 -6.263 11.700 1.00 97.75 108 THR A C 1
ATOM 797 O O . THR A 1 108 ? -13.093 -6.316 12.594 1.00 97.75 108 THR A O 1
ATOM 800 N N . ALA A 1 109 ? -11.007 -5.841 11.929 1.00 96.75 109 ALA A N 1
ATOM 801 C CA . ALA A 1 109 ? -10.555 -5.381 13.239 1.00 96.75 109 ALA A CA 1
ATOM 802 C C . ALA A 1 109 ? -11.110 -3.998 13.615 1.00 96.75 109 ALA A C 1
ATOM 804 O O . ALA A 1 109 ? -11.283 -3.732 14.798 1.00 96.75 109 ALA A O 1
ATOM 805 N N . LEU A 1 110 ? -11.364 -3.131 12.631 1.00 96.38 110 LEU A N 1
ATOM 806 C CA . LEU A 1 110 ? -11.819 -1.752 12.838 1.00 96.38 110 LEU A CA 1
ATOM 807 C C . LEU A 1 110 ? -13.346 -1.600 12.838 1.00 96.38 110 LEU A C 1
ATOM 809 O O . LEU A 1 110 ? -13.845 -0.588 13.315 1.00 96.38 110 LEU A O 1
ATOM 813 N N . ALA A 1 111 ? -14.074 -2.577 12.298 1.00 93.44 111 ALA A N 1
ATOM 814 C CA . ALA A 1 111 ? -15.538 -2.595 12.268 1.00 93.44 111 ALA A CA 1
ATOM 815 C C . ALA A 1 111 ? -16.184 -3.137 13.562 1.00 93.44 111 ALA A C 1
ATOM 817 O O . ALA A 1 111 ? -17.398 -3.324 13.603 1.00 93.44 111 ALA A O 1
ATOM 818 N N . ARG A 1 112 ? -15.378 -3.439 14.584 1.00 71.88 112 ARG A N 1
ATOM 819 C CA . ARG A 1 112 ? -15.808 -3.897 15.910 1.00 71.88 112 ARG A CA 1
ATOM 820 C C . ARG A 1 112 ? -15.588 -2.793 16.929 1.00 71.88 112 ARG A C 1
ATOM 822 O O . ARG A 1 112 ? -16.425 -2.705 17.848 1.00 71.88 112 ARG A O 1
#

Sequence (112 aa):
VYDGAAGPPGSQRIEDALRAYFRGARLEVGETGRRDGSDHASFARAGIPVGGLFSGAKTRKTAAQARRYGGRAGRPLDPCYHRACDTVANVDTRVLGQMSDATARAVTALAR

Foldseek 3Di:
DEDQVPFFPPLVLLVVLLVVLCVVVVADDDYDYDDCPDDCVVCRVVRHHDDADDQFAQDFQDPVNCVRPNDDGRHGSQPQHVHPPPDPVRDPVVVVVSRVVSVVRSCVVVVD

pLDDT: mean 94.81, std 6.34, range [63.62, 98.62]